Protein AF-A0A8K0X289-F1 (afdb_monomer_lite)

Sequence (139 aa):
LTHALERAEFEVVVRLAGIKNVARCPFCPFFAECPPVEEGTELRCGRDYRGIVSCRLCRQKTHQPKTCEEMRGYRLSTQQYIDEAMSAALIRRCNKCHTPFIKDSGCNKMTCVVCSNEQSYVCPTSCDYAHFGGQMPDI

InterPro domains:
  IPR044066 TRIAD supradomain [PS51873] (1-139)
  IPR051628 Linear Ubiquitination-Associated E3 Ligases [PTHR22770] (3-127)

pLDDT: mean 81.56, std 12.62, range [37.06, 95.06]

Secondary structure (DSSP, 8-state):
-HHHHHHHHHHHHHHHTT-TTEEE-TTSS-EEE---TTT--EEE---TTT--EEETTT-SBP-TTS-HHHHHHHHHHHHHHHHHHHHHHH-EE-TTT--EE-PPTT--EEE-TTT--EEESSSSSB--GGGG-S-----

Radius of gyration: 27.57 Å; chains: 1; bounding box: 58×38×60 Å

Organism: NCBI:txid40658

Foldseek 3Di:
DVVVVVVVVVVVVCVVVVQPQWAAQLVDRAIDRDDPVVVHQWDQGPPPPPRFIAGRPVNHTDDPPDDPVVVVVVVVVVVVVVVVVVVVVQWDAQLPPGDTDGDDPPDQWDADPPPRQTDGSVDNDRDDPVVVPDDDDDD

Structure (mmCIF, N/CA/C/O backbone):
data_AF-A0A8K0X289-F1
#
_entry.id   AF-A0A8K0X289-F1
#
loop_
_atom_site.group_PDB
_atom_site.id
_atom_site.type_symbol
_atom_site.label_atom_id
_atom_site.label_alt_id
_atom_site.label_comp_id
_atom_site.label_asym_id
_atom_site.label_entity_id
_atom_site.label_seq_id
_atom_site.pdbx_PDB_ins_code
_atom_site.Cartn_x
_atom_site.Cartn_y
_atom_site.Cartn_z
_atom_site.occupancy
_atom_site.B_iso_or_equiv
_atom_site.auth_seq_id
_atom_site.auth_comp_id
_atom_site.auth_asym_id
_atom_site.auth_atom_id
_atom_site.pdbx_PDB_model_num
ATOM 1 N N . LEU A 1 1 ? -23.712 -12.816 -0.022 1.00 53.31 1 LEU A N 1
ATOM 2 C CA . LEU A 1 1 ? -24.919 -11.964 0.122 1.00 53.31 1 LEU A CA 1
ATOM 3 C C . LEU A 1 1 ? -25.378 -11.855 1.582 1.00 53.31 1 LEU A C 1
ATOM 5 O O . LEU A 1 1 ? -25.680 -10.751 2.006 1.00 53.31 1 LEU A O 1
ATOM 9 N N . THR A 1 2 ? -25.321 -12.930 2.375 1.00 63.28 2 THR A N 1
ATOM 10 C CA . THR A 1 2 ? -25.713 -12.972 3.805 1.00 63.28 2 THR A CA 1
ATOM 11 C C . THR A 1 2 ? -24.970 -11.974 4.711 1.00 63.28 2 THR A C 1
ATOM 13 O O . THR A 1 2 ? -25.599 -11.191 5.413 1.00 63.28 2 THR A O 1
ATOM 16 N N . HIS A 1 3 ? -23.641 -11.881 4.606 1.00 69.31 3 HIS A N 1
ATOM 17 C CA . HIS A 1 3 ? -22.828 -11.015 5.479 1.00 69.31 3 HIS A CA 1
ATOM 18 C C . HIS A 1 3 ? -23.040 -9.500 5.327 1.00 69.31 3 HIS A C 1
ATOM 20 O O . HIS A 1 3 ? -22.618 -8.731 6.193 1.00 69.31 3 HIS A O 1
ATOM 26 N N . ALA A 1 4 ? -23.622 -9.045 4.214 1.00 77.38 4 ALA A N 1
ATOM 27 C CA . ALA A 1 4 ? -23.917 -7.627 4.013 1.00 77.38 4 ALA A CA 1
ATOM 28 C C . ALA A 1 4 ? -25.191 -7.209 4.762 1.00 77.38 4 ALA A C 1
ATOM 30 O O . ALA A 1 4 ? -25.235 -6.110 5.310 1.00 77.38 4 ALA A O 1
ATOM 31 N N . LEU A 1 5 ? -26.183 -8.102 4.825 1.00 80.88 5 LEU A N 1
ATOM 32 C CA . LEU A 1 5 ? -27.440 -7.873 5.533 1.00 80.88 5 LEU A CA 1
ATOM 33 C C . LEU A 1 5 ? -27.225 -7.925 7.051 1.00 80.88 5 LEU A C 1
ATOM 35 O O . LEU A 1 5 ? -27.517 -6.951 7.737 1.00 80.88 5 LEU A O 1
ATOM 39 N N . GLU A 1 6 ? -26.561 -8.982 7.533 1.00 77.56 6 GLU A N 1
ATOM 40 C CA . GLU A 1 6 ? -26.155 -9.138 8.942 1.00 77.56 6 GLU A CA 1
ATOM 41 C C . GLU A 1 6 ? -25.369 -7.915 9.446 1.00 77.56 6 GLU A C 1
ATOM 43 O O . GLU A 1 6 ? -25.480 -7.495 10.597 1.00 77.56 6 GLU A O 1
ATOM 48 N N . ARG A 1 7 ? -24.563 -7.306 8.564 1.00 72.81 7 ARG A N 1
ATOM 49 C CA . ARG A 1 7 ? -23.819 -6.083 8.871 1.00 72.81 7 ARG A CA 1
ATOM 50 C C . ARG A 1 7 ? -24.743 -4.887 9.094 1.00 72.81 7 ARG A C 1
ATOM 52 O O . ARG A 1 7 ? -24.520 -4.147 10.048 1.00 72.81 7 ARG A O 1
ATOM 59 N N . ALA A 1 8 ? -25.704 -4.669 8.201 1.00 80.25 8 ALA A N 1
ATOM 60 C CA . ALA A 1 8 ? -26.621 -3.538 8.297 1.00 80.25 8 ALA A CA 1
ATOM 61 C C . ALA A 1 8 ? -27.502 -3.655 9.549 1.00 80.25 8 ALA A C 1
ATOM 63 O O . ALA A 1 8 ? -27.668 -2.682 10.278 1.00 80.25 8 ALA A O 1
ATOM 64 N N . GLU A 1 9 ? -27.988 -4.862 9.843 1.00 84.31 9 GLU A N 1
ATOM 65 C CA . GLU A 1 9 ? -28.772 -5.155 11.046 1.00 84.31 9 GLU A CA 1
ATOM 66 C C . GLU A 1 9 ? -27.975 -4.864 12.320 1.00 84.31 9 GLU A C 1
ATOM 68 O O . GLU A 1 9 ? -28.457 -4.163 13.208 1.00 84.31 9 GLU A O 1
ATOM 73 N N . PHE A 1 10 ? -26.724 -5.323 12.390 1.00 76.50 10 PHE A N 1
ATOM 74 C CA . PHE A 1 10 ? -25.869 -5.061 13.543 1.00 76.50 10 PHE A CA 1
ATOM 75 C C . PHE A 1 10 ? -25.570 -3.563 13.728 1.00 76.50 10 PHE A C 1
ATOM 77 O O . PHE A 1 10 ? -25.626 -3.060 14.851 1.00 76.50 10 PHE A O 1
ATOM 84 N N . GLU A 1 11 ? -25.280 -2.831 12.644 1.00 73.06 11 GLU A N 1
ATOM 85 C CA . GLU A 1 11 ? -25.057 -1.377 12.695 1.00 73.06 11 GLU A CA 1
ATOM 86 C C . GLU A 1 11 ? -26.302 -0.637 13.232 1.00 73.06 11 GLU A C 1
ATOM 88 O O . GLU A 1 11 ? -26.171 0.296 14.029 1.00 73.06 11 GLU A O 1
ATOM 93 N N . VAL A 1 12 ? -27.509 -1.096 12.878 1.00 81.00 12 VAL A N 1
ATOM 94 C CA . VAL A 1 12 ? -28.774 -0.574 13.422 1.00 81.00 12 VAL A CA 1
ATOM 95 C C . VAL A 1 12 ? -28.930 -0.912 14.907 1.00 81.00 12 VAL A C 1
ATOM 97 O O . VAL A 1 12 ? -29.229 -0.017 15.696 1.00 81.00 12 VAL A O 1
ATOM 100 N N . VAL A 1 13 ? -28.688 -2.162 15.316 1.00 83.00 13 VAL A N 1
ATOM 101 C CA . VAL A 1 13 ? -28.818 -2.602 16.720 1.00 83.00 13 VAL A CA 1
ATOM 102 C C . VAL A 1 13 ? -27.877 -1.828 17.640 1.00 83.00 13 VAL A C 1
ATOM 104 O O . VAL A 1 13 ? -28.313 -1.329 18.674 1.00 83.00 13 VAL A O 1
ATOM 107 N N . VAL A 1 14 ? -26.609 -1.662 17.256 1.00 76.81 14 VAL A N 1
ATOM 108 C CA . VAL A 1 14 ? -25.631 -0.883 18.033 1.00 76.81 14 VAL A CA 1
ATOM 109 C C . VAL A 1 14 ? -26.073 0.568 18.196 1.00 76.81 14 VAL A C 1
ATOM 111 O O . VAL A 1 14 ? -25.974 1.128 19.289 1.00 76.81 14 VAL A O 1
ATOM 114 N N . ARG A 1 15 ? -26.600 1.169 17.122 1.00 73.19 15 ARG A N 1
ATOM 115 C CA . ARG A 1 15 ? -27.112 2.540 17.151 1.00 73.19 15 ARG A CA 1
ATOM 116 C C . ARG A 1 15 ? -28.325 2.675 18.074 1.00 73.19 15 ARG A C 1
ATOM 118 O O . ARG A 1 15 ? -28.392 3.642 18.827 1.00 73.19 15 ARG A O 1
ATOM 125 N N . LEU A 1 16 ? -29.258 1.721 18.028 1.00 82.19 16 LEU A N 1
ATOM 126 C CA . LEU A 1 16 ? -30.452 1.700 18.883 1.00 82.19 16 LEU A CA 1
ATOM 127 C C . LEU A 1 16 ? -30.113 1.442 20.356 1.00 82.19 16 LEU A C 1
ATOM 129 O O . LEU A 1 16 ? -30.742 2.022 21.234 1.00 82.19 16 LEU A O 1
ATOM 133 N N . ALA A 1 17 ? -29.097 0.621 20.628 1.00 81.38 17 ALA A N 1
ATOM 134 C CA . ALA A 1 17 ? -28.626 0.321 21.978 1.00 81.38 17 ALA A CA 1
ATOM 135 C C . ALA A 1 17 ? -27.868 1.489 22.641 1.00 81.38 17 ALA A C 1
ATOM 137 O O . ALA A 1 17 ? -27.518 1.402 23.815 1.00 81.38 17 ALA A O 1
ATOM 138 N N . GLY A 1 18 ? -27.590 2.575 21.909 1.00 78.25 18 GLY A N 1
ATOM 139 C CA .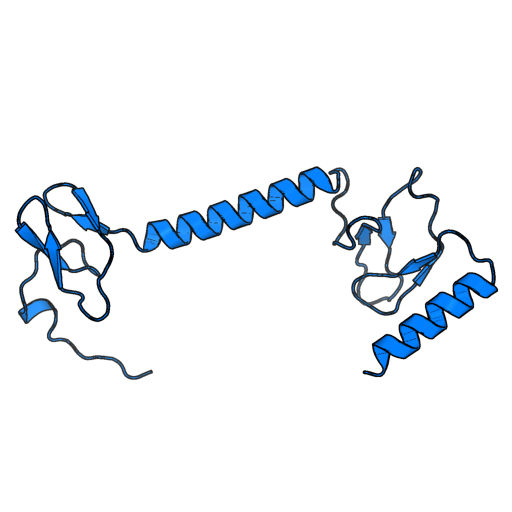 GLY A 1 18 ? -26.907 3.753 22.447 1.00 78.25 18 GLY A CA 1
ATOM 140 C C . GLY A 1 18 ? -25.429 3.527 22.783 1.00 78.25 18 GLY A C 1
ATOM 141 O O . GLY A 1 18 ? -24.839 4.346 23.489 1.00 78.25 18 GLY A O 1
ATOM 142 N N . ILE A 1 19 ? -24.821 2.446 22.281 1.00 76.00 19 ILE A N 1
ATOM 143 C CA . ILE A 1 19 ? -23.408 2.142 22.523 1.00 76.00 19 ILE A CA 1
ATOM 144 C C . ILE A 1 19 ? -22.567 3.094 21.670 1.00 76.00 19 ILE A C 1
ATOM 146 O O . ILE A 1 19 ? -22.631 3.089 20.437 1.00 76.00 19 ILE A O 1
ATOM 150 N N . LYS A 1 20 ? -21.792 3.948 22.336 1.00 74.94 20 LYS A N 1
ATOM 151 C CA . LYS A 1 20 ? -20.945 4.949 21.681 1.00 74.94 20 LYS A CA 1
ATOM 152 C C . LYS A 1 20 ? -19.607 4.324 21.289 1.00 74.94 20 LYS A C 1
ATOM 154 O O . LYS A 1 20 ? -19.151 3.372 21.906 1.00 74.94 20 LYS A O 1
ATOM 159 N N . ASN A 1 21 ? -18.977 4.862 20.245 1.00 82.12 21 ASN A N 1
ATOM 160 C CA . ASN A 1 21 ? -17.617 4.497 19.822 1.00 82.12 21 ASN A CA 1
ATOM 161 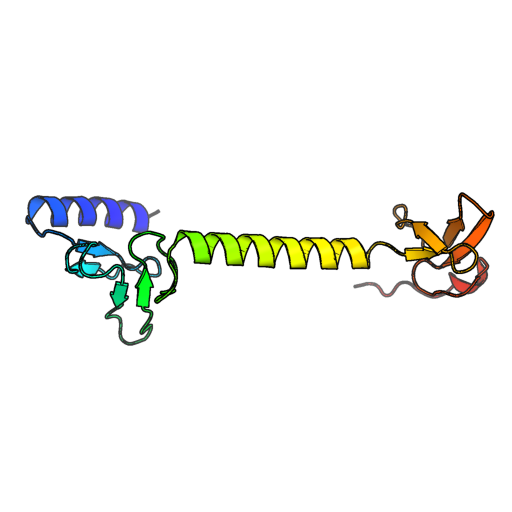C C . ASN A 1 21 ? -17.376 3.000 19.530 1.00 82.12 21 ASN A C 1
ATOM 163 O O . ASN A 1 21 ? -16.248 2.512 19.628 1.00 82.12 21 ASN A O 1
ATOM 167 N N . VAL A 1 22 ? -18.410 2.267 19.110 1.00 86.25 22 VAL A N 1
ATOM 168 C CA . VAL A 1 22 ? -18.251 0.887 18.636 1.00 86.25 22 VAL A CA 1
ATOM 169 C C . VAL A 1 22 ? -17.531 0.883 17.297 1.00 86.25 22 VAL A C 1
ATOM 171 O O . VAL A 1 22 ? -17.952 1.526 16.336 1.00 86.25 22 VAL A O 1
ATOM 174 N N . ALA A 1 23 ? -16.457 0.107 17.215 1.00 87.69 23 ALA A N 1
ATOM 175 C CA . ALA A 1 23 ? -15.723 -0.112 15.986 1.00 87.69 23 ALA A CA 1
ATOM 176 C C . ALA A 1 23 ? -15.699 -1.596 15.625 1.00 87.69 23 ALA A C 1
ATOM 178 O O . ALA A 1 23 ? -15.666 -2.491 16.472 1.00 87.69 23 ALA A O 1
ATOM 179 N N . ARG A 1 24 ? -15.710 -1.856 14.320 1.00 86.69 24 ARG A N 1
ATOM 180 C CA . ARG A 1 24 ? -15.641 -3.202 13.758 1.00 86.69 24 ARG A CA 1
ATOM 181 C C . ARG A 1 24 ? -14.221 -3.523 13.320 1.00 86.69 24 ARG A C 1
ATOM 183 O O . ARG A 1 24 ? -13.593 -2.729 12.620 1.00 86.69 24 ARG A O 1
ATOM 190 N N . CYS A 1 25 ? -13.763 -4.736 13.612 1.00 89.38 25 CYS A N 1
ATOM 191 C CA . CYS A 1 25 ? -12.553 -5.276 13.008 1.00 89.38 25 CYS A CA 1
ATOM 192 C C . CYS A 1 25 ? -12.703 -5.320 11.473 1.00 89.38 25 CYS A C 1
ATOM 194 O O . CYS A 1 25 ? -13.660 -5.900 10.958 1.00 89.38 25 CYS A O 1
ATOM 196 N N . PRO A 1 26 ? -11.768 -4.760 10.691 1.00 89.75 26 PRO A N 1
ATOM 197 C CA . PRO A 1 26 ? -11.879 -4.765 9.234 1.00 89.75 26 PRO A CA 1
ATOM 198 C C . PRO A 1 26 ? -11.669 -6.153 8.616 1.00 89.75 26 PRO A C 1
ATOM 200 O O . PRO A 1 26 ? -12.019 -6.366 7.461 1.00 89.75 26 PRO A O 1
ATOM 203 N N . PHE A 1 27 ? -11.143 -7.109 9.385 1.00 88.00 27 PHE A N 1
ATOM 204 C CA . PHE A 1 27 ? -10.798 -8.443 8.897 1.00 88.00 27 PHE A CA 1
ATOM 205 C C . PHE A 1 27 ? -11.839 -9.512 9.248 1.00 88.00 27 PHE A C 1
ATOM 207 O O . PHE A 1 27 ? -11.774 -10.615 8.711 1.00 88.00 27 PHE A O 1
ATOM 214 N N . CYS A 1 28 ? -12.778 -9.243 10.161 1.00 87.00 28 CYS A N 1
ATOM 215 C CA . CYS A 1 28 ? -13.784 -10.222 10.579 1.00 87.00 28 CYS A CA 1
ATOM 216 C C . CYS A 1 28 ? -15.065 -9.550 11.119 1.00 87.00 28 CYS A C 1
ATOM 218 O O . CYS A 1 28 ? -15.143 -8.324 11.181 1.00 87.00 28 CYS A O 1
ATOM 220 N N . PRO A 1 29 ? -16.095 -10.320 11.501 1.00 83.50 29 PRO A N 1
ATOM 221 C CA . PRO A 1 29 ? -17.307 -9.773 12.118 1.00 83.50 29 PRO A CA 1
ATOM 222 C C . PRO A 1 29 ? -17.163 -9.343 13.591 1.00 83.50 29 PRO A C 1
ATOM 224 O O . PRO A 1 29 ? -18.173 -9.102 14.231 1.00 83.50 29 PRO A O 1
ATOM 227 N N . PHE A 1 30 ? -15.954 -9.285 14.164 1.00 86.12 30 PHE A N 1
ATOM 228 C CA . PHE A 1 30 ? -15.758 -8.860 15.557 1.00 86.12 30 PHE A CA 1
ATOM 229 C C . PHE A 1 30 ? -15.991 -7.352 15.724 1.00 86.12 30 PHE A C 1
ATOM 231 O O . PHE A 1 30 ? -15.544 -6.559 14.889 1.00 86.12 30 PHE A O 1
ATOM 238 N N . PHE A 1 31 ? -16.613 -6.971 16.837 1.00 85.50 31 PHE A N 1
ATOM 239 C CA . PHE A 1 31 ? -16.848 -5.588 17.239 1.00 85.50 31 PHE A CA 1
ATOM 240 C C . PHE A 1 31 ? -16.334 -5.368 18.655 1.00 85.50 31 PHE A C 1
ATOM 242 O O . PHE A 1 31 ? -16.367 -6.280 19.478 1.00 85.50 31 PHE A O 1
ATOM 249 N N . ALA A 1 32 ? -15.878 -4.153 18.924 1.00 86.88 32 ALA A N 1
ATOM 250 C CA . ALA A 1 32 ? -15.485 -3.726 20.252 1.00 86.88 32 ALA A CA 1
ATOM 251 C C . ALA A 1 32 ? -15.907 -2.278 20.471 1.00 86.88 32 ALA A C 1
ATOM 253 O O . ALA A 1 32 ? -15.799 -1.446 19.565 1.00 86.88 32 ALA A O 1
ATOM 254 N N . GLU A 1 33 ? -16.345 -1.980 21.686 1.00 86.94 33 GLU A N 1
ATOM 255 C CA . GLU A 1 33 ? -16.332 -0.614 22.186 1.00 86.94 33 GLU A CA 1
ATOM 256 C C . GLU A 1 33 ? -14.876 -0.156 22.284 1.00 86.94 33 GLU A C 1
ATOM 258 O O . GLU A 1 33 ? -13.994 -0.905 22.707 1.00 86.94 33 GLU A O 1
ATOM 263 N N . CYS A 1 34 ? -14.604 1.045 21.796 1.00 87.88 34 CYS A N 1
ATOM 264 C CA . CYS A 1 34 ? -13.268 1.611 21.768 1.00 87.88 34 CYS A CA 1
ATOM 265 C C . CYS A 1 34 ? -13.303 3.010 22.393 1.00 87.88 34 CYS A C 1
ATOM 267 O O . CYS A 1 34 ? -14.349 3.661 22.363 1.00 87.88 34 CYS A O 1
ATOM 269 N N . PRO A 1 35 ? -12.168 3.514 22.903 1.00 88.38 35 PRO A N 1
ATOM 270 C CA . PRO A 1 35 ? -12.097 4.894 23.364 1.00 88.38 35 PRO A CA 1
ATOM 271 C C . PRO A 1 35 ? -12.365 5.878 22.208 1.00 88.38 35 PRO A C 1
ATOM 273 O O . PRO A 1 35 ? -12.364 5.480 21.026 1.00 88.38 35 PRO A O 1
ATOM 276 N N . PRO A 1 36 ? -12.578 7.167 22.515 1.00 88.88 36 PRO A N 1
ATOM 277 C CA . PRO A 1 36 ? -12.568 8.226 21.514 1.00 88.88 36 PRO A CA 1
ATOM 278 C C . PRO A 1 36 ? -11.328 8.133 20.610 1.00 88.88 36 PRO A C 1
ATOM 280 O O . PRO A 1 36 ? -10.277 7.620 21.002 1.00 88.88 36 PRO A O 1
ATOM 283 N N . VAL A 1 37 ? -11.461 8.563 19.358 1.00 87.50 37 VAL A N 1
ATOM 284 C CA . VAL A 1 37 ? -10.386 8.459 18.353 1.00 87.50 37 VAL A CA 1
ATOM 285 C C . VAL A 1 37 ? -9.173 9.308 18.753 1.00 87.50 37 VAL A C 1
ATOM 287 O O . VAL A 1 37 ? -8.041 8.971 18.408 1.00 87.50 37 VAL A O 1
ATOM 290 N N . GLU A 1 38 ? -9.423 10.371 19.512 1.00 88.31 38 GLU A N 1
ATOM 291 C CA . GLU A 1 38 ? -8.464 11.315 20.076 1.00 88.31 38 GLU A CA 1
ATOM 292 C C . GLU A 1 38 ? -7.535 10.654 21.104 1.00 88.31 38 GLU A C 1
ATOM 294 O O . GLU A 1 38 ? -6.369 11.022 21.208 1.00 88.31 38 GLU A O 1
ATOM 299 N N . GLU A 1 39 ? -8.034 9.653 21.834 1.00 89.12 39 GLU A N 1
ATOM 300 C CA . GLU A 1 39 ? -7.271 8.907 22.844 1.00 89.12 39 GLU A CA 1
ATOM 301 C C . GLU A 1 39 ? -6.533 7.700 22.246 1.00 89.12 39 GLU A C 1
ATOM 303 O O . GLU A 1 39 ? -5.562 7.202 22.813 1.00 89.12 39 GLU A O 1
ATOM 308 N N . GLY A 1 40 ? -6.961 7.224 21.076 1.00 89.00 40 GLY A N 1
ATOM 309 C CA . GLY A 1 40 ? -6.267 6.167 20.355 1.00 89.00 40 GLY A CA 1
ATOM 310 C C . GLY A 1 40 ? -7.021 5.730 19.113 1.00 89.00 40 GLY A C 1
ATOM 311 O O . GLY A 1 40 ? -8.237 5.776 19.056 1.00 89.00 40 GLY A O 1
ATOM 312 N N . THR A 1 41 ? -6.325 5.242 18.093 1.00 92.56 41 THR A N 1
ATOM 313 C CA . THR A 1 41 ? -6.952 4.842 16.817 1.00 92.56 41 THR A CA 1
ATOM 314 C C . THR A 1 41 ? -7.005 3.333 16.625 1.00 92.56 41 THR A C 1
ATOM 316 O O . THR A 1 41 ? -7.521 2.854 15.618 1.00 92.56 41 THR A O 1
ATOM 319 N N . GLU A 1 42 ? -6.493 2.563 17.579 1.00 93.75 42 GLU A N 1
ATOM 320 C CA . GLU A 1 42 ? -6.366 1.116 17.471 1.00 93.75 42 GLU A CA 1
ATOM 321 C C . GLU A 1 42 ? -7.653 0.386 17.876 1.00 93.75 42 GLU A C 1
ATOM 323 O O . GLU A 1 42 ? -8.397 0.819 18.752 1.00 93.75 42 GLU A O 1
ATOM 328 N N . LEU A 1 43 ? -7.906 -0.747 17.226 1.00 92.81 43 LEU A N 1
ATOM 329 C CA . LEU A 1 43 ? -8.860 -1.769 17.639 1.00 92.81 43 LEU A CA 1
ATOM 330 C C . LEU A 1 43 ? -8.101 -3.082 17.751 1.00 92.81 43 LEU A C 1
ATOM 332 O O . LEU 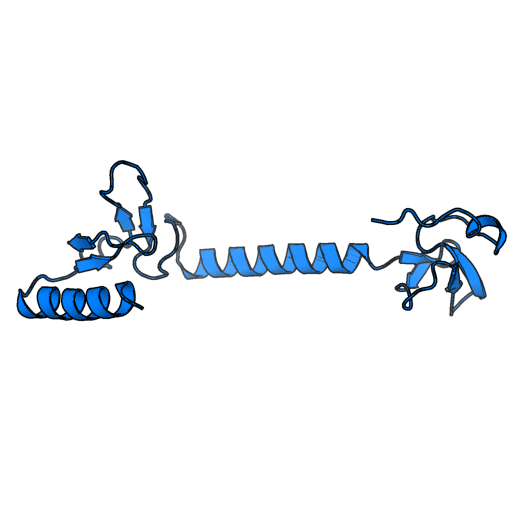A 1 43 ? -7.511 -3.543 16.770 1.00 92.81 43 LEU A O 1
ATOM 336 N N . ARG A 1 44 ? -8.148 -3.700 18.931 1.00 91.94 44 ARG A N 1
ATOM 337 C CA . ARG A 1 44 ? -7.589 -5.030 19.177 1.00 91.94 44 ARG A CA 1
ATOM 338 C C . ARG A 1 44 ? -8.676 -6.078 18.963 1.00 91.94 44 ARG A C 1
ATOM 340 O O . ARG A 1 44 ? -9.701 -6.069 19.636 1.00 91.94 44 ARG A O 1
ATOM 347 N N . CYS A 1 45 ? -8.476 -6.962 17.992 1.00 91.50 45 CYS A N 1
ATOM 348 C CA . CYS A 1 45 ? -9.441 -8.008 17.682 1.00 91.50 45 CYS A CA 1
ATOM 349 C C . CYS A 1 45 ? -9.424 -9.093 18.771 1.00 91.50 45 CYS A C 1
ATOM 351 O O . CYS A 1 45 ? -8.419 -9.781 18.921 1.00 91.50 45 CYS A O 1
ATOM 353 N N . GLY A 1 46 ? -10.545 -9.283 19.472 1.00 84.50 46 GLY A N 1
ATOM 354 C CA . GLY A 1 46 ? -10.704 -10.274 20.546 1.00 84.50 46 GLY A CA 1
ATOM 355 C C . GLY A 1 46 ? -11.019 -11.700 20.080 1.00 84.50 46 GLY A C 1
ATOM 356 O O . GLY A 1 46 ? -11.307 -12.557 20.899 1.00 84.50 46 GLY A O 1
ATOM 357 N N . ARG A 1 47 ? -10.999 -11.980 18.768 1.00 82.56 47 ARG A N 1
ATOM 358 C CA . ARG A 1 47 ? -11.064 -13.364 18.263 1.00 82.56 47 ARG A CA 1
ATOM 359 C C . ARG A 1 47 ? -9.708 -14.042 18.493 1.00 82.56 47 ARG A C 1
ATOM 361 O O . ARG A 1 47 ? -8.737 -13.656 17.837 1.00 82.56 47 ARG A O 1
ATOM 368 N N . ASP A 1 48 ? -9.690 -15.063 19.352 1.00 67.25 48 ASP A N 1
ATOM 369 C CA . ASP A 1 48 ? -8.509 -15.781 19.880 1.00 67.25 48 ASP A CA 1
ATOM 370 C C . ASP A 1 48 ? -7.442 -16.167 18.846 1.00 67.25 48 ASP A C 1
ATOM 372 O O . ASP A 1 48 ? -6.258 -16.224 19.152 1.00 67.25 48 ASP A O 1
ATOM 376 N N . TYR A 1 49 ? -7.834 -16.393 17.594 1.00 59.03 49 TYR A N 1
ATOM 377 C CA . TYR A 1 49 ? -6.939 -16.884 16.546 1.00 59.03 49 TYR A CA 1
ATOM 378 C C . TYR A 1 49 ? -6.343 -15.793 15.648 1.00 59.03 49 TYR A C 1
ATOM 380 O O . TYR A 1 49 ? -5.551 -16.104 14.761 1.00 59.03 49 TYR A O 1
ATOM 388 N N . ARG A 1 50 ? -6.751 -14.523 15.794 1.00 67.12 50 ARG A N 1
ATOM 389 C CA . ARG A 1 50 ? -6.247 -13.450 14.921 1.00 67.12 50 ARG A CA 1
ATOM 390 C C . ARG A 1 50 ? -5.289 -12.509 15.623 1.00 67.12 50 ARG A C 1
ATOM 392 O O . ARG A 1 50 ? -4.315 -12.137 14.988 1.00 67.12 50 ARG A O 1
ATOM 399 N N . GLY A 1 51 ? -5.541 -12.088 16.865 1.00 73.56 51 GLY A N 1
ATOM 400 C CA . GLY A 1 51 ? -4.656 -11.150 17.583 1.00 73.56 51 GLY A CA 1
ATOM 401 C C . GLY A 1 51 ? -4.322 -9.850 16.823 1.00 73.56 51 GLY A C 1
ATOM 402 O O . GLY A 1 51 ? -3.423 -9.111 17.217 1.00 73.56 51 GLY A O 1
ATOM 403 N N . ILE A 1 52 ? -5.015 -9.566 15.712 1.00 88.12 52 ILE A N 1
ATOM 404 C CA . ILE A 1 52 ? -4.703 -8.452 14.821 1.00 88.12 52 ILE A CA 1
ATOM 405 C C . ILE A 1 52 ? -5.152 -7.165 15.502 1.00 88.12 52 ILE A C 1
ATOM 407 O O . ILE A 1 52 ? -6.308 -7.036 15.915 1.00 88.12 52 ILE A O 1
ATOM 411 N N . VAL A 1 53 ? -4.245 -6.195 15.543 1.00 93.19 53 VAL A N 1
ATOM 412 C CA . VAL A 1 53 ? -4.566 -4.808 15.863 1.00 93.19 53 VAL A CA 1
ATOM 413 C C . VAL A 1 53 ? -4.749 -4.051 14.552 1.00 93.19 53 VAL A C 1
ATOM 415 O O . VAL A 1 53 ? -3.919 -4.147 13.644 1.00 93.19 53 VAL A O 1
ATOM 418 N N . SER A 1 54 ? -5.859 -3.334 14.425 1.00 94.06 54 SER A N 1
ATOM 419 C CA . SER A 1 54 ? -6.210 -2.558 13.234 1.00 94.06 54 SER A CA 1
ATOM 420 C C . SER A 1 54 ? -6.390 -1.084 13.559 1.00 94.06 54 SER A C 1
ATOM 422 O O . SER A 1 54 ? -6.898 -0.756 14.625 1.00 94.06 54 SER A O 1
ATOM 424 N N . CYS A 1 55 ? -6.051 -0.205 12.621 1.00 95.06 55 CYS A N 1
ATOM 425 C CA . CYS A 1 55 ? -6.387 1.210 12.707 1.00 95.06 55 CYS A CA 1
ATOM 426 C C . CYS A 1 55 ? -7.858 1.420 12.324 1.00 95.06 55 CYS A C 1
ATOM 428 O O . CYS A 1 55 ? -8.289 1.022 11.241 1.00 95.06 55 CYS A O 1
ATOM 430 N N . ARG A 1 56 ? -8.630 2.065 13.198 1.00 92.38 56 ARG A N 1
ATOM 431 C CA . ARG A 1 56 ? -10.061 2.345 13.012 1.00 92.38 56 ARG A CA 1
ATOM 432 C C . ARG A 1 56 ? -10.325 3.396 11.934 1.00 92.38 56 ARG A C 1
ATOM 434 O O . ARG A 1 56 ? -11.365 3.336 11.290 1.00 92.38 56 ARG A O 1
ATOM 441 N N . LEU A 1 57 ? -9.371 4.299 11.699 1.00 93.06 57 LEU A N 1
ATOM 442 C CA . LEU A 1 57 ? -9.500 5.381 10.720 1.00 93.06 57 LEU A CA 1
ATOM 443 C C . LEU A 1 57 ? -9.366 4.881 9.280 1.00 93.06 57 LEU A C 1
ATOM 445 O O . LEU A 1 57 ? -10.234 5.116 8.447 1.00 93.06 57 LEU A O 1
ATOM 449 N N . CYS A 1 58 ? -8.286 4.157 8.984 1.00 93.75 58 CYS A N 1
ATOM 450 C CA . CYS A 1 58 ? -7.992 3.691 7.627 1.00 93.75 58 CYS A CA 1
ATOM 451 C C . CYS A 1 58 ? -8.349 2.214 7.397 1.00 93.75 58 CYS A C 1
ATOM 453 O O . CYS A 1 58 ? -8.208 1.717 6.279 1.00 93.75 58 CYS A O 1
ATOM 455 N N . ARG A 1 59 ? -8.803 1.504 8.443 1.00 92.62 59 ARG A N 1
ATOM 456 C CA . ARG A 1 59 ? -9.216 0.088 8.409 1.00 92.62 59 ARG A CA 1
ATOM 457 C C . ARG A 1 59 ? -8.106 -0.876 7.964 1.00 92.62 59 ARG A C 1
ATOM 459 O O . ARG A 1 59 ? -8.378 -1.969 7.475 1.00 92.62 59 ARG A O 1
ATOM 466 N N . GLN A 1 60 ? -6.852 -0.478 8.163 1.00 93.62 60 GLN A N 1
ATOM 467 C CA . GLN A 1 60 ? -5.649 -1.271 7.894 1.00 93.62 60 GLN A CA 1
ATOM 468 C C . GLN A 1 60 ? -5.182 -2.000 9.161 1.00 93.62 60 GLN A C 1
ATOM 470 O O . GLN A 1 60 ? -5.680 -1.735 10.256 1.00 93.62 60 GLN A O 1
ATOM 475 N N . LYS A 1 61 ? -4.165 -2.868 9.046 1.00 93.25 61 LYS A N 1
ATOM 476 C CA . LYS A 1 61 ? -3.366 -3.276 10.218 1.00 93.25 61 LYS A CA 1
ATOM 477 C C . LYS A 1 61 ? -2.795 -2.030 10.904 1.00 93.25 61 LYS A C 1
ATOM 479 O O . LYS A 1 61 ? -2.568 -1.022 10.231 1.00 93.25 61 LYS A O 1
ATOM 484 N N . THR A 1 62 ? -2.595 -2.102 12.220 1.00 94.81 62 THR A N 1
ATOM 485 C CA . THR A 1 62 ? -2.009 -0.988 12.967 1.00 94.81 62 THR A CA 1
ATOM 486 C C . THR A 1 62 ? -0.679 -0.573 12.348 1.00 94.81 62 THR A C 1
ATOM 488 O O . THR A 1 62 ? 0.087 -1.402 11.852 1.00 94.81 62 THR A O 1
ATOM 491 N N . HIS A 1 63 ? -0.462 0.732 12.330 1.00 94.00 63 HIS A N 1
ATOM 492 C CA . HIS A 1 63 ? 0.733 1.372 11.804 1.00 94.00 63 HIS A CA 1
ATOM 493 C C . HIS A 1 63 ? 1.296 2.390 12.803 1.00 94.00 63 HIS A C 1
ATOM 495 O O . HIS A 1 63 ? 2.177 3.159 12.437 1.00 94.00 63 HIS A O 1
ATOM 501 N N . GLN A 1 64 ? 0.812 2.387 14.052 1.00 92.06 64 GLN A N 1
ATOM 502 C CA . GLN A 1 64 ? 1.376 3.190 15.136 1.00 92.06 64 GLN A CA 1
ATOM 503 C C . GLN A 1 64 ? 2.886 2.906 15.267 1.00 92.06 64 GLN A C 1
ATOM 505 O O . GLN A 1 64 ? 3.293 1.744 15.172 1.00 92.06 64 GLN A O 1
ATOM 510 N N . PRO A 1 65 ? 3.728 3.939 15.442 1.00 93.56 65 PRO A N 1
ATOM 511 C CA . PRO A 1 65 ? 3.377 5.339 15.720 1.00 93.56 65 PRO A CA 1
ATOM 512 C C . PRO A 1 65 ? 3.097 6.215 14.480 1.00 93.56 65 PRO A C 1
ATOM 514 O O . PRO A 1 65 ? 2.865 7.410 14.625 1.00 93.56 65 PRO A O 1
ATOM 517 N N . LYS A 1 66 ? 3.128 5.668 13.258 1.00 94.44 66 LYS A N 1
ATOM 518 C CA . LYS A 1 66 ? 2.884 6.443 12.029 1.00 94.44 66 LYS A CA 1
ATOM 519 C C . LYS A 1 66 ? 1.417 6.845 11.906 1.00 94.44 66 LYS A C 1
ATOM 521 O O . LYS A 1 66 ? 0.511 6.087 12.261 1.00 94.44 66 LYS A O 1
ATOM 526 N N . THR A 1 67 ? 1.173 7.992 11.295 1.00 94.94 67 THR A N 1
ATOM 527 C CA . THR A 1 67 ? -0.153 8.458 10.889 1.00 94.94 67 THR A CA 1
ATOM 528 C C . THR A 1 67 ? -0.695 7.658 9.698 1.00 94.94 67 THR A C 1
ATOM 530 O O . THR A 1 67 ? 0.028 6.955 8.983 1.00 94.94 67 THR A O 1
ATOM 533 N N . CYS A 1 68 ? -2.007 7.762 9.457 1.00 95.00 68 CYS A N 1
ATOM 534 C CA . CYS A 1 68 ? -2.634 7.125 8.294 1.00 95.00 68 CYS A CA 1
ATOM 535 C C . CYS A 1 68 ? -2.075 7.669 6.969 1.00 95.00 68 CYS A C 1
ATOM 537 O O . CYS A 1 68 ? -1.980 6.925 5.992 1.00 95.00 68 CYS A O 1
ATOM 539 N N . GLU A 1 69 ? -1.714 8.952 6.939 1.00 94.88 69 GLU A N 1
ATOM 540 C CA . GLU A 1 69 ? -1.173 9.625 5.761 1.00 94.88 69 GLU A CA 1
ATOM 541 C C . GLU A 1 69 ? 0.244 9.145 5.441 1.00 94.88 69 GLU A C 1
ATOM 543 O O . GLU A 1 69 ? 0.501 8.729 4.313 1.00 94.88 69 GLU A O 1
ATOM 548 N N . GLU A 1 70 ? 1.124 9.061 6.440 1.00 93.19 70 GLU A N 1
ATOM 549 C CA . GLU A 1 70 ? 2.473 8.510 6.266 1.00 93.19 70 GLU A CA 1
ATOM 550 C C . GLU A 1 70 ? 2.435 7.056 5.782 1.00 93.19 70 GLU A C 1
ATOM 552 O O . GLU A 1 70 ? 3.182 6.670 4.880 1.00 93.19 70 GLU A O 1
ATOM 557 N N . MET A 1 71 ? 1.533 6.235 6.336 1.00 94.50 71 MET A N 1
ATOM 558 C CA . MET A 1 71 ? 1.382 4.847 5.893 1.00 94.50 71 MET A CA 1
ATOM 559 C C . MET A 1 71 ? 0.851 4.760 4.455 1.00 94.50 71 MET A C 1
ATOM 561 O O . MET A 1 71 ? 1.244 3.864 3.703 1.00 94.50 71 MET A O 1
ATOM 565 N N . ARG A 1 72 ? -0.034 5.681 4.052 1.00 92.25 72 ARG A N 1
ATOM 566 C CA . ARG A 1 72 ? -0.516 5.779 2.669 1.00 92.25 72 ARG A CA 1
ATOM 567 C C . ARG A 1 72 ? 0.618 6.179 1.726 1.00 92.25 72 ARG A C 1
ATOM 569 O O . ARG A 1 72 ? 0.783 5.518 0.703 1.00 92.25 72 ARG A O 1
ATOM 576 N N . GLY A 1 73 ? 1.411 7.185 2.093 1.00 89.25 73 GLY A N 1
ATOM 577 C CA . GLY A 1 73 ? 2.584 7.622 1.335 1.00 89.25 73 GLY A CA 1
ATOM 578 C C . GLY A 1 73 ? 3.590 6.491 1.131 1.00 89.25 73 GLY A C 1
ATOM 579 O O . GLY A 1 73 ? 3.945 6.189 -0.002 1.00 89.25 73 GLY A O 1
ATOM 580 N N . TYR A 1 74 ? 3.946 5.777 2.204 1.00 88.69 74 TYR A N 1
ATOM 581 C CA . TYR A 1 74 ? 4.870 4.638 2.145 1.00 88.69 74 TYR A CA 1
ATOM 582 C C . TYR A 1 74 ? 4.400 3.519 1.202 1.00 88.69 74 TYR A C 1
ATOM 584 O O . TYR A 1 74 ? 5.195 2.889 0.505 1.00 88.69 74 TYR A O 1
ATOM 592 N N . ARG A 1 75 ? 3.094 3.238 1.169 1.00 85.38 75 ARG A N 1
ATOM 593 C CA . ARG A 1 75 ? 2.540 2.205 0.281 1.00 85.38 75 ARG A CA 1
ATOM 594 C C . ARG A 1 75 ? 2.571 2.618 -1.175 1.00 85.38 75 ARG A C 1
ATOM 596 O O . ARG A 1 75 ? 2.923 1.796 -2.010 1.00 85.38 75 ARG A O 1
ATOM 603 N N . LEU A 1 76 ? 2.211 3.868 -1.460 1.00 87.75 76 LEU A N 1
ATOM 604 C CA . LEU A 1 76 ? 2.279 4.412 -2.811 1.00 87.75 76 LEU A CA 1
ATOM 605 C C . LEU A 1 76 ? 3.721 4.408 -3.315 1.00 87.75 76 LEU A C 1
ATOM 607 O O . LEU A 1 76 ? 3.961 3.885 -4.394 1.00 87.75 76 LEU A O 1
ATOM 611 N N . SER A 1 77 ? 4.679 4.865 -2.505 1.00 87.75 77 SER A N 1
ATOM 612 C CA . SER A 1 77 ? 6.094 4.853 -2.888 1.00 87.75 77 SER A CA 1
ATOM 613 C C . SER A 1 77 ? 6.627 3.437 -3.104 1.00 87.75 77 SER A C 1
ATOM 615 O O . SER A 1 77 ? 7.391 3.196 -4.030 1.00 87.75 77 SER A O 1
ATOM 617 N N . THR A 1 78 ? 6.208 2.476 -2.274 1.00 89.00 78 THR A N 1
ATOM 618 C CA . THR A 1 78 ? 6.608 1.070 -2.438 1.00 89.00 78 THR A CA 1
ATOM 619 C C . THR A 1 78 ? 6.032 0.480 -3.724 1.00 89.00 78 THR A C 1
ATOM 621 O O . THR A 1 78 ? 6.748 -0.193 -4.457 1.00 89.00 78 THR A O 1
ATOM 624 N N . GLN A 1 79 ? 4.757 0.745 -4.020 1.00 86.62 79 GLN A N 1
ATOM 625 C CA . GLN A 1 79 ? 4.124 0.286 -5.255 1.00 86.62 79 GLN A CA 1
ATOM 626 C C . GLN A 1 79 ? 4.795 0.908 -6.483 1.00 86.62 79 GLN A C 1
ATOM 628 O O . GLN A 1 79 ? 5.150 0.181 -7.400 1.00 86.62 79 GLN A O 1
ATOM 633 N N . GLN A 1 80 ? 5.045 2.220 -6.457 1.00 88.69 80 GLN A N 1
ATOM 634 C CA . GLN A 1 80 ? 5.772 2.926 -7.514 1.00 88.69 80 GLN A CA 1
ATOM 635 C C . GLN A 1 80 ? 7.150 2.312 -7.748 1.00 88.69 80 GLN A C 1
ATOM 637 O O . GLN A 1 80 ? 7.486 2.000 -8.882 1.00 88.69 80 GLN A O 1
ATOM 642 N N . TYR A 1 81 ? 7.912 2.055 -6.682 1.00 90.88 81 TYR A N 1
ATOM 643 C CA . TYR A 1 81 ? 9.213 1.400 -6.791 1.00 90.88 81 TYR A CA 1
ATOM 644 C C . TYR A 1 81 ? 9.119 0.015 -7.450 1.00 90.88 81 TYR A C 1
ATOM 646 O O . TYR A 1 81 ? 9.936 -0.320 -8.307 1.00 90.88 81 TYR A O 1
ATOM 654 N N . ILE A 1 82 ? 8.123 -0.793 -7.073 1.00 87.75 82 ILE A N 1
ATOM 655 C CA . ILE A 1 82 ? 7.892 -2.113 -7.679 1.00 87.75 82 ILE A CA 1
ATOM 656 C C . ILE A 1 82 ? 7.544 -1.967 -9.166 1.00 87.75 82 ILE A C 1
ATOM 658 O O . ILE A 1 82 ? 8.137 -2.650 -10.001 1.00 87.75 82 ILE A O 1
ATOM 662 N N . ASP A 1 83 ? 6.624 -1.068 -9.504 1.00 85.75 83 ASP A N 1
ATOM 663 C CA . ASP A 1 83 ? 6.167 -0.839 -10.876 1.00 85.75 83 ASP A CA 1
ATOM 664 C C . ASP A 1 83 ? 7.309 -0.315 -11.768 1.00 85.75 83 ASP A C 1
ATOM 666 O O . ASP A 1 83 ? 7.488 -0.771 -12.903 1.00 85.75 83 ASP A O 1
ATOM 670 N N . GLU A 1 84 ? 8.140 0.585 -11.240 1.00 86.69 84 GLU A N 1
ATOM 671 C CA . GLU A 1 84 ? 9.346 1.092 -11.895 1.00 86.69 84 GLU A CA 1
ATOM 672 C C . GLU A 1 84 ? 10.395 -0.008 -12.084 1.00 86.69 84 GLU A C 1
ATOM 674 O O . GLU A 1 84 ? 10.970 -0.119 -13.167 1.00 86.69 84 GLU A O 1
ATOM 679 N N . ALA A 1 85 ? 10.619 -0.868 -11.084 1.00 84.12 85 ALA A N 1
ATOM 680 C CA . ALA A 1 85 ? 11.561 -1.980 -11.189 1.00 84.12 85 ALA A CA 1
ATOM 681 C C . ALA A 1 85 ? 11.113 -3.019 -12.231 1.00 84.12 85 ALA A C 1
ATOM 683 O O . ALA A 1 85 ? 11.928 -3.485 -13.032 1.00 84.12 85 ALA A O 1
ATOM 684 N N . MET A 1 86 ? 9.815 -3.345 -12.272 1.00 81.81 86 MET A N 1
ATOM 685 C CA . MET A 1 86 ? 9.242 -4.213 -13.305 1.00 81.81 86 MET A CA 1
ATOM 686 C C . MET A 1 86 ? 9.375 -3.589 -14.698 1.00 81.81 86 MET A C 1
ATOM 688 O O . MET A 1 86 ? 9.777 -4.270 -15.640 1.00 81.81 86 MET A O 1
ATOM 692 N N . SER A 1 87 ? 9.107 -2.287 -14.826 1.00 83.50 87 SER A N 1
ATOM 693 C CA . SER A 1 87 ? 9.251 -1.557 -16.092 1.00 83.50 87 SER A CA 1
ATOM 694 C C . SER A 1 87 ? 10.708 -1.518 -16.560 1.00 83.50 87 SER A C 1
ATOM 696 O O . SER A 1 87 ? 11.000 -1.792 -17.724 1.00 83.50 87 SER A O 1
ATOM 698 N N . ALA A 1 88 ? 11.647 -1.257 -15.650 1.00 80.38 88 ALA A N 1
ATOM 699 C CA . ALA A 1 88 ? 13.076 -1.260 -15.941 1.00 80.38 88 ALA A CA 1
ATOM 700 C C . ALA A 1 88 ? 13.580 -2.646 -16.377 1.00 80.38 88 ALA A C 1
ATOM 702 O O . ALA A 1 88 ? 14.445 -2.732 -17.248 1.00 80.38 88 ALA A O 1
ATOM 703 N N . ALA A 1 89 ? 13.014 -3.733 -15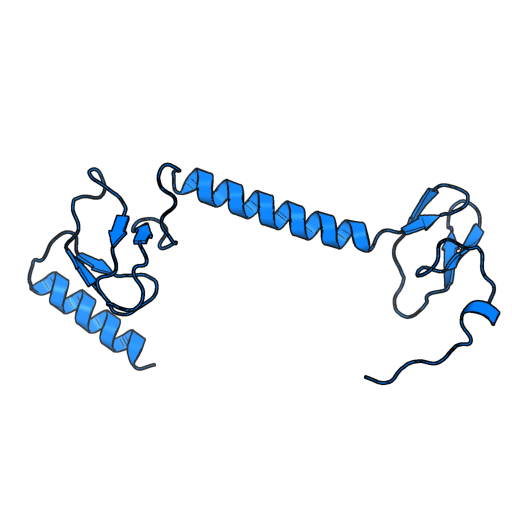.841 1.00 73.38 89 ALA A N 1
ATOM 704 C CA . ALA A 1 89 ? 13.371 -5.095 -16.238 1.00 73.38 89 ALA A CA 1
ATOM 705 C C . ALA A 1 89 ? 13.044 -5.410 -17.713 1.00 73.38 89 ALA A C 1
ATOM 707 O O . ALA A 1 89 ? 13.692 -6.285 -18.298 1.00 73.38 89 ALA A O 1
ATOM 708 N N . LEU A 1 90 ? 12.087 -4.691 -18.317 1.00 80.44 90 LEU A 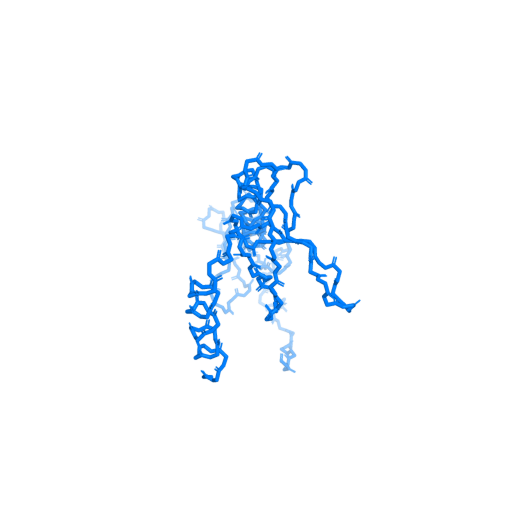N 1
ATOM 709 C CA . LEU A 1 90 ? 11.706 -4.811 -19.731 1.00 80.44 90 LEU A CA 1
ATOM 710 C C . LEU A 1 90 ? 12.582 -3.969 -20.672 1.00 80.44 90 LEU A C 1
ATOM 712 O O . LEU A 1 90 ? 12.593 -4.184 -21.884 1.00 80.44 90 LEU A O 1
ATOM 716 N N . ILE A 1 91 ? 13.328 -3.004 -20.135 1.00 85.50 91 ILE A N 1
ATOM 717 C CA . ILE A 1 91 ? 14.193 -2.145 -20.937 1.00 85.50 91 ILE A CA 1
ATOM 718 C C . ILE A 1 91 ? 15.544 -2.839 -21.097 1.00 85.50 91 ILE A C 1
ATOM 720 O O . ILE A 1 91 ? 16.285 -3.071 -20.139 1.00 85.50 91 ILE A O 1
ATOM 724 N N . ARG A 1 92 ? 15.893 -3.160 -22.340 1.00 86.62 92 ARG A N 1
ATOM 725 C CA . ARG A 1 92 ? 17.227 -3.633 -22.717 1.00 86.62 92 ARG A CA 1
ATOM 726 C C . ARG A 1 92 ? 18.016 -2.494 -23.341 1.00 86.62 92 ARG A C 1
ATOM 728 O O . ARG A 1 92 ? 17.457 -1.487 -23.759 1.00 86.62 92 ARG A O 1
ATOM 735 N N . ARG A 1 93 ? 19.340 -2.629 -23.366 1.00 89.25 93 ARG A N 1
ATOM 736 C CA . ARG A 1 93 ? 20.247 -1.637 -23.955 1.00 89.25 93 ARG A CA 1
ATOM 737 C C . ARG A 1 93 ? 20.998 -2.251 -25.114 1.00 89.25 93 ARG A C 1
ATOM 739 O O . ARG A 1 93 ? 21.380 -3.422 -25.059 1.00 89.25 93 ARG A O 1
ATOM 746 N N . CYS A 1 94 ? 21.241 -1.450 -26.147 1.00 90.06 94 CYS A N 1
ATOM 747 C CA . CYS A 1 94 ? 22.104 -1.887 -27.228 1.00 90.06 94 CYS A CA 1
ATOM 748 C C . CYS A 1 94 ? 23.505 -2.216 -26.686 1.00 90.06 94 CYS A C 1
ATOM 750 O O . CYS A 1 94 ? 24.085 -1.410 -25.959 1.00 90.06 94 CYS A O 1
ATOM 752 N N . ASN A 1 95 ? 24.061 -3.373 -27.040 1.00 89.00 95 ASN A N 1
ATOM 753 C CA . ASN A 1 95 ? 25.408 -3.778 -26.625 1.00 89.00 95 ASN A CA 1
ATOM 754 C C . ASN A 1 95 ? 26.526 -2.963 -27.311 1.00 89.00 95 ASN A C 1
ATOM 756 O O . ASN A 1 95 ? 27.672 -3.035 -26.882 1.00 89.00 95 ASN A O 1
ATOM 760 N N . LYS A 1 96 ? 26.187 -2.161 -28.334 1.00 89.94 96 LYS A N 1
ATOM 761 C CA . LYS A 1 96 ? 27.119 -1.305 -29.082 1.00 89.94 96 LYS A CA 1
ATOM 762 C C . LYS A 1 96 ? 27.006 0.181 -28.734 1.00 89.94 96 LYS A C 1
ATOM 764 O O . LYS A 1 96 ? 28.021 0.830 -28.525 1.00 89.94 96 LYS A O 1
ATOM 769 N N . CYS A 1 97 ? 25.791 0.736 -28.697 1.00 91.88 97 CYS A N 1
ATOM 770 C CA . CYS A 1 97 ? 25.573 2.177 -28.474 1.00 91.88 97 CYS A CA 1
ATOM 771 C C . CYS A 1 97 ? 24.749 2.505 -27.219 1.00 91.88 97 CYS A C 1
ATOM 773 O O . CYS A 1 97 ? 24.431 3.665 -26.981 1.00 91.88 97 CYS A O 1
ATOM 775 N N . HIS A 1 98 ? 24.366 1.495 -26.431 1.00 90.06 98 HIS A N 1
ATOM 776 C CA . HIS A 1 98 ? 23.628 1.625 -25.166 1.00 90.06 98 HIS A CA 1
ATOM 777 C C . HIS A 1 98 ? 22.244 2.292 -25.229 1.00 90.06 98 HIS A C 1
ATOM 779 O O . HIS A 1 98 ? 21.614 2.481 -24.181 1.00 90.06 98 HIS A O 1
ATOM 785 N N . THR A 1 99 ? 21.733 2.575 -26.432 1.00 90.38 99 THR A N 1
ATOM 786 C CA . THR A 1 99 ? 20.366 3.062 -26.651 1.00 90.38 99 THR A CA 1
ATOM 787 C C . THR A 1 99 ? 19.356 2.066 -26.066 1.00 90.38 99 THR A C 1
ATOM 789 O O . THR A 1 99 ? 19.468 0.868 -26.355 1.00 90.38 99 THR A O 1
ATOM 792 N N . PRO A 1 100 ? 18.404 2.523 -25.230 1.00 89.00 100 PRO A N 1
ATOM 793 C CA . PRO A 1 100 ? 17.389 1.660 -24.643 1.00 89.00 100 PRO A CA 1
ATOM 794 C C . PRO A 1 100 ? 16.360 1.217 -25.690 1.00 89.00 100 PRO A C 1
ATOM 796 O O . PRO A 1 100 ? 16.015 1.981 -26.589 1.00 89.00 100 PRO A O 1
ATOM 799 N N . PHE A 1 101 ? 15.854 -0.004 -25.558 1.00 87.12 101 PHE A N 1
ATOM 800 C CA . PHE A 1 101 ? 14.779 -0.542 -26.385 1.00 87.12 101 PHE A CA 1
ATOM 801 C C . PHE A 1 101 ? 13.954 -1.575 -25.605 1.00 87.12 101 PHE A C 1
ATOM 803 O O . PHE A 1 101 ? 14.410 -2.134 -24.605 1.00 87.12 101 PHE A O 1
ATOM 810 N N . ILE A 1 102 ? 12.740 -1.840 -26.086 1.00 86.06 102 ILE A N 1
ATOM 811 C CA . ILE A 1 102 ? 11.808 -2.837 -25.544 1.00 86.06 102 ILE A CA 1
ATOM 812 C C . ILE A 1 102 ? 11.500 -3.838 -26.664 1.00 86.06 102 ILE A C 1
ATOM 814 O O . ILE A 1 102 ? 11.587 -3.495 -27.843 1.00 86.06 102 ILE A O 1
ATOM 818 N N . LYS A 1 103 ? 11.194 -5.087 -26.305 1.00 81.94 103 LYS A N 1
ATOM 819 C CA . LYS A 1 103 ? 10.804 -6.128 -27.260 1.00 81.94 103 LYS A CA 1
ATOM 820 C C . LYS A 1 103 ? 9.500 -5.750 -27.965 1.00 81.94 103 LYS A C 1
ATOM 822 O O . LYS A 1 103 ? 8.503 -5.498 -27.292 1.00 81.94 103 LYS A O 1
ATOM 827 N N . ASP A 1 104 ? 9.501 -5.791 -29.294 1.00 69.31 104 ASP A N 1
ATOM 828 C CA . ASP A 1 104 ? 8.259 -5.814 -30.063 1.00 69.31 104 ASP A CA 1
ATOM 829 C C . ASP A 1 104 ? 7.690 -7.241 -30.057 1.00 69.31 104 ASP A C 1
ATOM 831 O O . ASP A 1 104 ? 8.436 -8.229 -30.070 1.00 69.31 104 ASP A O 1
ATOM 835 N N . SER A 1 105 ? 6.372 -7.358 -29.929 1.00 68.06 105 SER A N 1
ATOM 836 C CA . SER A 1 105 ? 5.695 -8.619 -29.618 1.00 68.06 105 SER A CA 1
ATOM 837 C C . SER A 1 105 ? 6.150 -9.774 -30.530 1.00 68.06 105 SER A C 1
ATOM 839 O O . SER A 1 105 ? 6.197 -9.659 -31.749 1.00 68.06 105 SER A O 1
ATOM 841 N N . GLY A 1 106 ? 6.537 -10.905 -29.928 1.00 71.81 106 GLY A N 1
ATOM 842 C CA . GLY A 1 106 ? 6.861 -12.140 -30.656 1.00 71.81 106 GLY A CA 1
ATOM 843 C C . GLY A 1 106 ? 8.290 -12.300 -31.201 1.00 71.81 106 GLY A C 1
ATOM 844 O O . GLY A 1 106 ? 8.666 -13.432 -31.489 1.00 71.81 106 GLY A O 1
ATOM 845 N N . CYS A 1 107 ? 9.134 -11.261 -31.266 1.00 78.62 107 CYS A N 1
ATOM 846 C CA . CYS A 1 107 ? 10.491 -11.393 -31.826 1.00 78.62 107 CYS A CA 1
ATOM 847 C C . CYS A 1 107 ? 11.597 -11.166 -30.782 1.00 78.62 107 CYS A C 1
ATOM 849 O O . CYS A 1 107 ? 11.668 -10.112 -30.161 1.00 78.62 107 CYS A O 1
ATOM 851 N N . ASN A 1 108 ? 12.487 -12.145 -30.568 1.00 82.00 108 ASN A N 1
ATOM 852 C CA . ASN A 1 108 ? 13.670 -11.959 -29.709 1.00 82.00 108 ASN A CA 1
ATOM 853 C C . ASN A 1 108 ? 14.850 -11.314 -30.454 1.00 82.00 108 ASN A C 1
ATOM 855 O O . ASN A 1 108 ? 15.818 -10.929 -29.802 1.00 82.00 108 ASN A O 1
ATOM 859 N N . LYS A 1 109 ? 14.790 -11.198 -31.787 1.00 82.94 109 LYS A N 1
ATOM 860 C CA . LYS A 1 109 ? 15.799 -10.512 -32.596 1.00 82.94 109 LYS A CA 1
ATOM 861 C C . LYS A 1 109 ? 15.477 -9.020 -32.645 1.00 82.94 109 LYS A C 1
ATOM 863 O O . LYS A 1 109 ? 14.432 -8.626 -33.152 1.00 82.94 109 LYS A O 1
ATOM 868 N N . MET A 1 110 ? 16.386 -8.202 -32.133 1.00 85.31 110 MET A N 1
ATOM 869 C CA . MET A 1 110 ? 16.221 -6.757 -32.014 1.00 85.31 110 MET A CA 1
ATOM 870 C C . MET A 1 110 ? 17.239 -6.039 -32.891 1.00 85.31 110 MET A C 1
ATOM 872 O O . MET A 1 110 ? 18.429 -6.344 -32.831 1.00 85.31 110 MET A O 1
ATOM 876 N N . THR A 1 111 ? 16.779 -5.053 -33.659 1.00 87.38 111 THR A N 1
ATOM 877 C CA . THR A 1 111 ? 17.639 -4.195 -34.485 1.00 87.38 111 THR A CA 1
ATOM 878 C C . THR A 1 111 ? 17.688 -2.803 -33.876 1.00 87.38 111 THR A C 1
ATOM 880 O O . THR A 1 111 ? 16.654 -2.172 -33.658 1.00 87.38 111 THR A O 1
ATOM 883 N N . CYS A 1 112 ? 18.888 -2.315 -33.569 1.00 88.56 112 CYS A N 1
ATOM 884 C CA . CYS A 1 112 ? 19.062 -0.989 -32.992 1.00 88.56 112 CYS A CA 1
ATOM 885 C C . CYS A 1 112 ? 18.738 0.109 -34.014 1.00 88.56 112 CYS A C 1
ATOM 887 O O . CYS A 1 112 ? 19.390 0.199 -35.050 1.00 88.56 112 CYS A O 1
ATOM 889 N N . VAL A 1 113 ? 17.814 1.012 -33.675 1.00 89.12 113 VAL A N 1
ATOM 890 C CA . VAL A 1 113 ? 17.401 2.131 -34.547 1.00 89.12 113 VAL A CA 1
ATOM 891 C C . VAL A 1 113 ? 18.482 3.199 -34.771 1.00 89.12 113 VAL A C 1
ATOM 893 O O . VAL A 1 113 ? 18.357 4.003 -35.685 1.00 89.12 113 VAL A O 1
ATOM 896 N N . VAL A 1 114 ? 19.534 3.227 -33.944 1.00 92.62 114 VAL A N 1
ATOM 897 C CA . VAL A 1 114 ? 20.606 4.241 -34.011 1.00 92.62 114 VAL A CA 1
ATOM 898 C C . VAL A 1 114 ? 21.839 3.728 -34.751 1.00 92.62 114 VAL A C 1
ATOM 900 O O . VAL A 1 114 ? 22.419 4.449 -35.554 1.00 92.62 114 VAL A O 1
ATOM 903 N N . CYS A 1 115 ? 22.275 2.499 -34.460 1.00 91.94 115 CYS A N 1
ATOM 904 C CA . CYS A 1 115 ? 23.539 1.959 -34.978 1.00 91.94 115 CYS A CA 1
ATOM 905 C C . CYS A 1 115 ? 23.380 0.700 -35.840 1.00 91.94 115 CYS A C 1
ATOM 907 O O . CYS A 1 115 ? 24.387 0.097 -36.215 1.00 91.94 115 CYS A O 1
ATOM 909 N N . SER A 1 116 ? 22.136 0.285 -36.103 1.00 90.12 116 SER A N 1
ATOM 910 C CA . SER A 1 116 ? 21.770 -0.887 -36.912 1.00 90.12 116 SER A CA 1
ATOM 911 C C . SER A 1 116 ? 22.337 -2.224 -36.420 1.00 90.12 116 SER A C 1
ATOM 913 O O . SER A 1 116 ? 22.355 -3.199 -37.162 1.00 90.12 116 SER A O 1
ATOM 915 N N . ASN A 1 117 ? 22.804 -2.294 -35.169 1.00 88.19 117 ASN A N 1
ATOM 916 C CA . ASN A 1 117 ? 23.275 -3.536 -34.564 1.00 88.19 117 ASN A CA 1
ATOM 917 C C . ASN A 1 117 ? 22.112 -4.500 -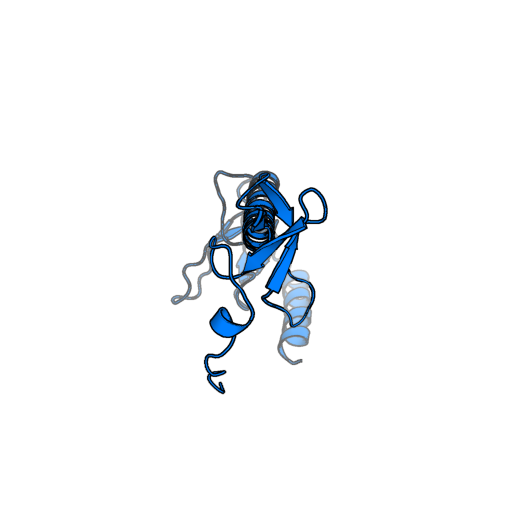34.305 1.00 88.19 117 ASN A C 1
ATOM 919 O O . ASN A 1 117 ? 21.115 -4.105 -33.695 1.00 88.19 117 ASN A O 1
ATOM 923 N N . GLU A 1 118 ? 22.283 -5.759 -34.702 1.00 87.06 118 GLU A N 1
ATOM 924 C CA . GLU A 1 118 ? 21.348 -6.843 -34.411 1.00 87.06 118 GLU A CA 1
ATOM 925 C C . GLU A 1 118 ? 21.785 -7.591 -33.142 1.00 87.06 118 GLU A C 1
ATOM 927 O O . GLU A 1 118 ? 22.927 -8.043 -33.023 1.00 87.06 118 GLU A O 1
ATOM 932 N N . GLN A 1 119 ? 20.881 -7.720 -32.174 1.00 85.50 119 GLN A N 1
ATOM 933 C CA . GLN A 1 119 ? 21.137 -8.428 -30.919 1.00 85.50 119 GLN A CA 1
ATOM 934 C C . GLN A 1 119 ? 19.892 -9.151 -30.413 1.00 85.50 119 GLN A C 1
ATOM 936 O O . GLN A 1 119 ? 18.765 -8.816 -30.776 1.00 85.50 119 GLN A O 1
ATOM 941 N N . SER A 1 120 ? 20.089 -10.130 -29.535 1.00 82.56 120 SER A N 1
ATOM 942 C CA . SER A 1 120 ? 18.979 -10.780 -28.843 1.00 82.56 120 SER A CA 1
ATOM 943 C C . SER A 1 120 ? 18.405 -9.876 -27.743 1.00 82.56 120 SER A C 1
ATOM 945 O O . SER A 1 120 ? 19.107 -9.086 -27.111 1.00 82.56 120 SER A O 1
ATOM 947 N N . TYR A 1 121 ? 17.105 -10.000 -27.485 1.00 79.88 121 TYR A N 1
ATOM 948 C CA . TYR A 1 121 ? 16.460 -9.417 -26.307 1.00 79.88 121 TYR A CA 1
ATOM 949 C C . TYR A 1 121 ? 16.798 -10.193 -25.018 1.00 79.88 121 TYR A C 1
ATOM 951 O O . TYR A 1 121 ? 16.777 -9.630 -23.919 1.00 79.88 121 TYR A O 1
ATOM 959 N N . VAL A 1 122 ? 17.099 -11.492 -25.150 1.00 77.75 122 VAL A N 1
ATOM 960 C CA . VAL A 1 122 ? 17.337 -12.411 -24.024 1.00 77.75 122 VAL A CA 1
ATOM 961 C C . VAL A 1 122 ? 18.804 -12.408 -23.599 1.00 77.75 122 VAL A C 1
ATOM 963 O O . VAL A 1 122 ? 19.085 -12.394 -22.404 1.00 77.75 122 VAL A O 1
ATOM 966 N N . CYS A 1 123 ? 19.736 -12.389 -24.555 1.00 71.19 123 CYS A N 1
ATOM 967 C CA . CYS A 1 123 ? 21.170 -12.371 -24.279 1.00 71.19 123 CYS A CA 1
ATOM 968 C C . CYS A 1 123 ? 21.814 -11.065 -24.786 1.00 71.19 123 CYS A C 1
ATOM 970 O O . CYS A 1 123 ? 21.383 -10.515 -25.797 1.00 71.19 123 CYS A O 1
ATOM 972 N N . PRO A 1 124 ? 22.853 -10.545 -24.111 1.00 63.34 124 PRO A N 1
ATOM 973 C CA . PRO A 1 124 ? 23.529 -9.306 -24.510 1.00 63.34 124 PRO A CA 1
ATOM 974 C C . PRO A 1 124 ? 24.468 -9.476 -25.720 1.00 63.34 124 PRO A C 1
ATOM 976 O O . PRO A 1 124 ? 25.212 -8.554 -26.060 1.00 63.34 124 PRO A O 1
ATOM 979 N N . THR A 1 125 ? 24.464 -10.639 -26.368 1.00 68.81 125 THR A N 1
ATOM 980 C CA . THR A 1 125 ? 25.377 -10.976 -27.461 1.00 68.81 125 THR A CA 1
ATOM 981 C C . THR A 1 125 ? 24.771 -10.585 -28.811 1.00 68.81 125 THR A C 1
ATOM 983 O O . THR A 1 125 ? 23.557 -10.659 -29.016 1.00 68.81 125 THR A O 1
ATOM 986 N N . SER A 1 126 ? 25.622 -10.152 -29.742 1.00 65.56 126 SER A N 1
ATOM 987 C CA . SER A 1 126 ? 25.226 -9.993 -31.143 1.00 65.56 126 SER A CA 1
ATOM 988 C C . SER A 1 126 ? 25.003 -11.380 -31.743 1.00 65.56 126 SER A C 1
ATOM 990 O O . SER A 1 126 ? 25.854 -12.260 -31.601 1.00 65.56 126 SER A O 1
ATOM 992 N N . CYS A 1 127 ? 23.839 -11.599 -32.348 1.00 65.12 127 CYS A N 1
ATOM 993 C CA . CYS A 1 127 ? 23.396 -12.926 -32.766 1.00 65.12 127 CYS A CA 1
ATOM 994 C C . CYS A 1 127 ? 22.663 -12.875 -34.108 1.00 65.12 127 CYS A C 1
ATOM 996 O O . CYS A 1 127 ? 21.909 -11.939 -34.375 1.00 65.12 127 CYS A O 1
ATOM 998 N N . ASP A 1 128 ? 22.857 -13.912 -34.920 1.00 61.00 128 ASP A N 1
ATOM 999 C CA . ASP A 1 128 ? 22.150 -14.162 -36.174 1.00 61.00 128 ASP A CA 1
ATOM 1000 C C . ASP A 1 128 ? 20.942 -15.102 -35.960 1.00 61.00 128 ASP A C 1
ATOM 1002 O O . ASP A 1 128 ? 20.627 -15.504 -34.836 1.00 61.00 128 ASP A O 1
ATOM 1006 N N . TYR A 1 129 ? 20.222 -15.448 -37.035 1.00 59.31 129 TYR A N 1
ATOM 1007 C CA . TYR A 1 129 ? 19.050 -16.335 -36.957 1.00 59.31 129 TYR A CA 1
ATOM 1008 C C . TYR A 1 129 ? 19.363 -17.729 -36.381 1.00 59.31 129 TYR A C 1
ATOM 1010 O O . TYR A 1 129 ? 18.462 -18.362 -35.830 1.00 59.31 129 TYR A O 1
ATOM 1018 N N . ALA A 1 130 ? 20.620 -18.188 -36.437 1.00 59.97 130 ALA A N 1
ATOM 1019 C CA . ALA A 1 130 ? 21.025 -19.481 -35.887 1.00 59.97 130 ALA A CA 1
ATOM 1020 C C . ALA A 1 130 ? 20.904 -19.529 -34.351 1.00 59.97 130 ALA A C 1
ATOM 1022 O O . ALA A 1 130 ? 20.652 -20.589 -33.786 1.00 59.97 130 ALA A O 1
ATOM 1023 N N . HIS A 1 131 ? 20.987 -18.378 -33.674 1.00 61.84 131 HIS A N 1
ATOM 1024 C CA . HIS A 1 131 ? 20.820 -18.268 -32.221 1.00 61.84 131 HIS A CA 1
ATOM 1025 C C . HIS A 1 131 ? 19.374 -18.485 -31.737 1.00 61.84 131 HIS A C 1
ATOM 1027 O O . HIS A 1 131 ? 19.152 -18.812 -30.574 1.00 61.84 131 HIS A O 1
ATOM 1033 N N . PHE A 1 132 ? 18.382 -18.305 -32.613 1.00 62.16 132 PHE A N 1
ATOM 1034 C CA . PHE A 1 132 ? 16.957 -18.413 -32.271 1.00 62.16 132 PHE A CA 1
ATOM 1035 C C . PHE A 1 132 ? 16.358 -19.788 -32.626 1.00 62.16 132 PHE A C 1
ATOM 1037 O O . PHE A 1 132 ? 15.180 -20.032 -32.370 1.00 62.16 132 PHE A O 1
ATOM 1044 N N . GLY A 1 133 ? 17.162 -20.691 -33.202 1.00 56.56 133 GLY A N 1
ATOM 1045 C CA . GLY A 1 133 ? 16.779 -22.050 -33.584 1.00 56.56 133 GLY A CA 1
ATOM 1046 C C . GLY A 1 133 ? 16.921 -23.056 -32.440 1.00 56.56 133 GLY A C 1
ATOM 1047 O O . GLY A 1 133 ? 17.724 -23.977 -32.531 1.00 56.56 133 GLY A O 1
ATOM 1048 N N . GLY A 1 134 ? 16.158 -22.882 -31.359 1.00 52.69 134 GLY A N 1
ATOM 1049 C CA . GLY A 1 134 ? 16.153 -23.803 -30.219 1.00 52.69 134 GLY A CA 1
ATOM 1050 C C . GLY A 1 134 ? 14.820 -23.783 -29.477 1.00 52.69 134 GLY A C 1
ATOM 1051 O O . GLY A 1 134 ? 14.557 -22.844 -28.739 1.00 52.69 134 GLY A O 1
ATOM 1052 N N . GLN A 1 135 ? 14.006 -24.809 -29.752 1.00 43.50 135 GLN A N 1
ATOM 1053 C CA . GLN A 1 135 ? 12.776 -25.293 -29.100 1.00 43.50 135 GLN A CA 1
ATOM 1054 C C . GLN A 1 135 ? 12.029 -24.374 -28.115 1.00 43.50 135 GLN A C 1
ATOM 1056 O O . GLN A 1 135 ? 12.519 -24.015 -27.047 1.00 43.50 135 GLN A O 1
ATOM 1061 N N . MET A 1 136 ? 10.751 -24.146 -28.430 1.00 42.34 136 MET A N 1
ATOM 1062 C CA . MET A 1 136 ? 9.735 -23.784 -27.443 1.00 42.34 136 MET A CA 1
ATOM 1063 C C . MET A 1 136 ? 9.564 -24.951 -26.455 1.00 42.34 136 MET A C 1
ATOM 1065 O O . MET A 1 136 ? 9.334 -26.071 -26.916 1.00 42.34 136 MET A O 1
ATOM 1069 N N . PRO A 1 137 ? 9.649 -24.748 -25.130 1.00 38.47 137 PRO A N 1
ATOM 1070 C CA . PRO A 1 137 ? 8.986 -25.648 -24.208 1.00 38.47 137 PRO A CA 1
ATOM 1071 C C . PRO A 1 137 ? 7.503 -25.259 -24.168 1.00 38.47 137 PRO A C 1
ATOM 1073 O O . PRO A 1 137 ? 7.159 -24.144 -23.777 1.00 38.47 137 PRO A O 1
ATOM 1076 N N . ASP A 1 138 ? 6.638 -26.172 -24.608 1.00 45.44 138 ASP A N 1
ATOM 1077 C CA . ASP A 1 138 ? 5.217 -26.164 -24.260 1.00 45.44 138 ASP A CA 1
ATOM 1078 C C . ASP A 1 138 ? 5.100 -26.276 -22.737 1.00 45.44 138 ASP A C 1
ATOM 1080 O O . ASP A 1 138 ? 5.400 -27.367 -22.262 1.00 45.44 138 ASP A O 1
ATOM 1084 N N . ILE A 1 139 ? 4.712 -25.211 -22.010 1.00 37.06 139 ILE A N 1
ATOM 1085 C CA . ILE A 1 139 ? 3.781 -25.190 -20.845 1.00 37.06 139 ILE A CA 1
ATOM 1086 C C . ILE A 1 139 ? 3.291 -23.751 -20.619 1.00 37.06 139 ILE A C 1
ATOM 1088 O O . ILE A 1 139 ? 4.148 -22.861 -20.414 1.00 37.06 139 ILE A O 1
#